Protein AF-A0A972IAM7-F1 (afdb_monomer)

Sequence (155 aa):
MKAILSVIAIASTAIAGCATTQASASRTPTDLATVENACAYVPDELRDGLLFGEHFEIASARVVHQRVGKQNVRRYVGAELFVPSKPGVSASHVAQAAQCQLARYATEGRAEDRDPLAVRGASVSVKERGTGFVVRITSPDRDAAKAIAERSVSL

pLDDT: mean 82.93, std 18.06, range [35.28, 98.25]

Solvent-accessible surface area (backbone atoms only — not comparable to full-atom values): 9116 Å² total; per-residue (Å²): 133,84,89,87,85,81,92,80,88,81,80,89,77,83,79,83,74,80,74,77,73,73,77,73,78,77,75,51,75,69,53,54,54,50,27,54,62,39,35,57,93,48,58,70,73,62,66,55,80,50,55,68,53,71,76,41,55,64,79,44,55,44,72,38,66,43,75,46,75,96,81,60,44,76,40,53,36,6,25,37,35,34,31,66,58,48,94,96,59,48,51,66,57,57,39,40,40,52,45,19,46,40,39,42,31,75,66,66,68,75,43,57,92,62,44,35,62,46,35,76,72,50,45,78,48,54,39,78,50,93,74,21,30,41,38,38,40,31,25,92,49,60,67,43,2,40,50,22,23,60,25,44,66,71,94

Radius of gyration: 25.97 Å; Cα contacts (8 Å, |Δi|>4): 242; chains: 1; bounding box: 30×95×78 Å

Nearest PDB structures (foldseek):
  2v42-assembly1_B  TM=3.759E-01  e=1.215E-01  Escherichia coli BL21(DE3)
  3m4w-assembly2_D  TM=5.302E-01  e=1.175E+00  Escherichia coli K-12
  4wx8-assembly3_C  TM=3.538E-01  e=6.638E+00  Saccharomyces cerevisiae S288C

Structure (mmCIF, N/CA/C/O backbone):
data_AF-A0A972IAM7-F1
#
_entry.id   AF-A0A972IAM7-F1
#
loop_
_atom_site.group_PDB
_atom_site.id
_atom_site.type_symbol
_atom_site.label_atom_id
_atom_site.label_alt_id
_atom_site.label_comp_id
_atom_site.label_asym_id
_atom_site.label_entity_id
_atom_site.label_seq_id
_atom_site.pdbx_PDB_ins_code
_atom_site.Cartn_x
_atom_site.Cartn_y
_atom_site.Cartn_z
_atom_site.occupancy
_atom_site.B_iso_or_equiv
_atom_site.auth_seq_id
_atom_site.auth_comp_id
_atom_site.auth_asym_id
_atom_site.auth_atom_id
_atom_site.pdbx_PDB_model_num
ATOM 1 N N . MET A 1 1 ? -6.957 76.544 -49.677 1.00 37.78 1 MET A N 1
ATOM 2 C CA . MET A 1 1 ? -6.797 75.418 -50.625 1.00 37.78 1 MET A CA 1
ATOM 3 C C . MET A 1 1 ? -5.733 74.463 -50.072 1.00 37.78 1 MET A C 1
ATOM 5 O O . MET A 1 1 ? -4.653 74.952 -49.791 1.00 37.78 1 MET A O 1
ATOM 9 N N . LYS A 1 2 ? -6.086 73.172 -49.878 1.00 35.28 2 LYS A N 1
ATOM 10 C CA . LYS A 1 2 ? -5.260 71.942 -49.662 1.00 35.28 2 LYS A CA 1
ATOM 11 C C . LYS A 1 2 ? -4.064 72.025 -48.670 1.00 35.28 2 LYS A C 1
ATOM 13 O O . LYS A 1 2 ? -3.030 72.569 -49.018 1.00 35.28 2 LYS A O 1
ATOM 18 N N . ALA A 1 3 ? -4.215 71.634 -47.392 1.00 36.78 3 ALA A N 1
ATOM 19 C CA . ALA A 1 3 ? -4.060 70.272 -46.804 1.00 36.78 3 ALA A CA 1
ATOM 20 C C . ALA A 1 3 ? -2.619 69.710 -46.935 1.00 36.78 3 ALA A C 1
ATOM 22 O O . ALA A 1 3 ? -2.280 69.157 -47.974 1.00 36.78 3 ALA A O 1
ATOM 23 N N . ILE A 1 4 ? -1.682 70.116 -46.063 1.00 40.00 4 ILE A N 1
ATOM 24 C CA . ILE A 1 4 ? -1.244 69.524 -44.766 1.00 40.00 4 ILE A CA 1
ATOM 25 C C . ILE A 1 4 ? -0.553 68.155 -44.919 1.00 40.00 4 ILE A C 1
ATOM 27 O O . ILE A 1 4 ? -1.194 67.115 -45.044 1.00 40.00 4 ILE A O 1
ATOM 31 N N . LEU A 1 5 ? 0.782 68.212 -44.873 1.00 35.59 5 LEU A N 1
ATOM 32 C CA . LEU A 1 5 ? 1.731 67.105 -44.761 1.00 35.59 5 LEU A CA 1
ATOM 33 C C . LEU A 1 5 ? 2.072 66.836 -43.279 1.00 35.59 5 LEU A C 1
ATOM 35 O O . LEU A 1 5 ? 2.086 67.764 -42.473 1.00 35.59 5 LEU A O 1
ATOM 39 N N . SER A 1 6 ? 2.481 65.591 -43.013 1.00 37.75 6 SER A N 1
ATOM 40 C CA . SER A 1 6 ? 3.287 65.116 -41.868 1.00 37.75 6 SER A CA 1
ATOM 41 C C . SER A 1 6 ? 2.569 64.647 -40.593 1.00 37.75 6 SER A C 1
ATOM 43 O O . SER A 1 6 ? 2.521 65.321 -39.572 1.00 37.75 6 SER A O 1
ATOM 45 N N . VAL A 1 7 ? 2.062 63.412 -40.684 1.00 46.88 7 VAL A N 1
ATOM 46 C CA . VAL A 1 7 ? 2.436 62.224 -39.879 1.00 46.88 7 VAL A CA 1
ATOM 47 C C . VAL A 1 7 ? 3.120 62.488 -38.528 1.00 46.88 7 VAL A C 1
ATOM 49 O O . VAL A 1 7 ? 4.330 62.683 -38.504 1.00 46.88 7 VAL A O 1
ATOM 52 N N . ILE A 1 8 ? 2.381 62.335 -37.418 1.00 45.84 8 ILE A N 1
ATOM 53 C CA . ILE A 1 8 ? 2.894 61.899 -36.102 1.00 45.84 8 ILE A CA 1
ATOM 54 C C . ILE A 1 8 ? 1.787 61.108 -35.367 1.00 45.84 8 ILE A C 1
ATOM 56 O O . ILE A 1 8 ? 0.621 61.482 -35.451 1.00 45.84 8 ILE A O 1
ATOM 60 N N . ALA A 1 9 ? 2.214 60.096 -34.591 1.00 40.41 9 ALA A N 1
ATOM 61 C CA . ALA A 1 9 ? 1.537 59.418 -33.466 1.00 40.41 9 ALA A CA 1
ATOM 62 C C . ALA A 1 9 ? 0.657 58.190 -33.771 1.00 40.41 9 ALA A C 1
ATOM 64 O O . ALA A 1 9 ? -0.113 58.218 -34.717 1.00 40.41 9 ALA A O 1
ATOM 65 N N . ILE A 1 10 ? 0.570 57.118 -32.971 1.00 50.72 10 ILE A N 1
ATOM 66 C CA . ILE A 1 10 ? 1.331 56.439 -31.894 1.00 50.72 10 ILE A CA 1
ATOM 67 C C . ILE A 1 10 ? 0.466 55.188 -31.558 1.00 50.72 10 ILE A C 1
ATOM 69 O O . ILE A 1 10 ? -0.740 55.198 -31.792 1.00 50.72 10 ILE A O 1
ATOM 73 N N . ALA A 1 11 ? 1.079 54.173 -30.937 1.00 44.91 11 ALA A N 1
ATOM 74 C CA . ALA 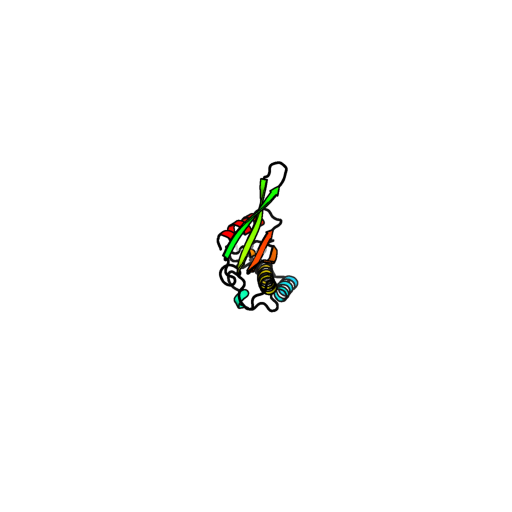A 1 11 ? 0.461 53.107 -30.129 1.00 44.91 11 ALA A CA 1
ATOM 75 C C . ALA A 1 11 ? -0.217 51.938 -30.865 1.00 44.91 11 ALA A C 1
ATOM 77 O O . ALA A 1 11 ? -1.431 51.885 -31.047 1.00 44.91 11 ALA A O 1
ATOM 78 N N . SER A 1 12 ? 0.589 50.912 -31.144 1.00 49.81 12 SER A N 1
ATOM 79 C CA . SER A 1 12 ? 0.117 49.546 -31.367 1.00 49.81 12 SER A CA 1
ATOM 80 C C . SER A 1 12 ? -0.535 49.021 -30.086 1.00 49.81 12 SER A C 1
ATOM 82 O O . SER A 1 12 ? 0.129 48.792 -29.074 1.00 49.81 12 SER A O 1
ATOM 84 N N . THR A 1 13 ? -1.853 48.878 -30.127 1.00 58.78 13 THR A N 1
ATOM 85 C CA . THR A 1 13 ? -2.683 48.307 -29.072 1.00 58.78 13 THR A CA 1
ATOM 86 C C . THR A 1 13 ? -2.383 46.823 -28.880 1.00 58.78 13 THR A C 1
ATOM 88 O O . THR A 1 13 ? -2.270 46.046 -29.826 1.00 58.78 13 THR A O 1
ATOM 91 N N . ALA A 1 14 ? -2.245 46.446 -27.612 1.00 51.44 14 ALA A N 1
ATOM 92 C CA . ALA A 1 14 ? -2.042 45.085 -27.158 1.00 51.44 14 ALA A CA 1
ATOM 93 C C . ALA A 1 14 ? -3.215 44.181 -27.558 1.00 51.44 14 ALA A C 1
ATOM 95 O O . ALA A 1 14 ? -4.360 44.444 -27.193 1.00 51.44 14 ALA A O 1
ATOM 96 N N . ILE A 1 15 ? -2.914 43.061 -28.213 1.00 55.81 15 ILE A N 1
ATOM 97 C CA . ILE A 1 15 ? -3.745 41.865 -28.104 1.00 55.81 15 ILE A CA 1
ATOM 98 C C . ILE A 1 15 ? -3.001 40.954 -27.138 1.00 55.81 15 ILE A C 1
ATOM 100 O O . ILE A 1 15 ? -2.038 40.279 -27.498 1.00 55.81 15 ILE A O 1
ATOM 104 N N . ALA A 1 16 ? -3.420 41.009 -25.877 1.00 52.47 16 ALA A N 1
ATOM 105 C CA . ALA A 1 16 ? -3.044 40.047 -24.859 1.00 52.47 16 ALA A CA 1
ATOM 106 C C . ALA A 1 16 ? -3.638 38.687 -25.251 1.00 52.47 16 ALA A C 1
ATOM 108 O O . ALA A 1 16 ? -4.737 38.321 -24.844 1.00 52.47 16 ALA A O 1
ATOM 109 N N . GLY A 1 17 ? -2.921 37.945 -26.091 1.00 45.75 17 GLY A N 1
ATOM 110 C CA . GLY A 1 17 ? -3.118 36.513 -26.203 1.00 45.75 17 GLY A CA 1
ATOM 111 C C . GLY A 1 17 ? -2.641 35.889 -24.900 1.00 45.75 17 GLY A C 1
ATOM 112 O O . GLY A 1 17 ? -1.447 35.656 -24.731 1.00 45.75 17 GLY A O 1
ATOM 113 N N . CYS A 1 18 ? -3.558 35.636 -23.966 1.00 47.88 18 CYS A N 1
ATOM 114 C CA . CYS A 1 18 ? -3.324 34.688 -22.885 1.00 47.88 18 CYS A CA 1
ATOM 115 C C . CYS A 1 18 ? -3.166 33.301 -23.517 1.00 47.88 18 CYS A C 1
ATOM 117 O O . CYS A 1 18 ? -4.096 32.501 -23.536 1.00 47.88 18 CYS A O 1
ATOM 119 N N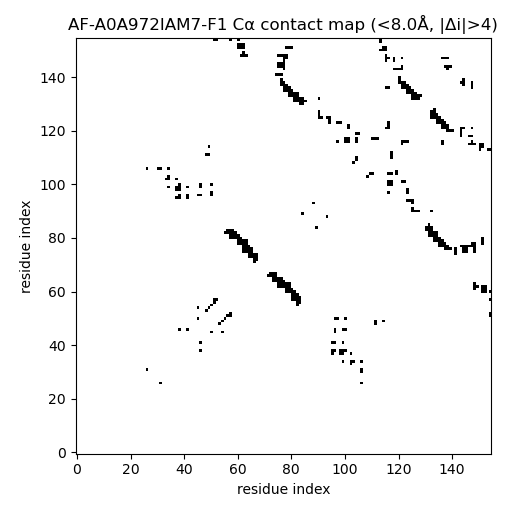 . ALA A 1 19 ? -1.979 33.015 -24.051 1.00 48.44 19 ALA A N 1
ATOM 120 C CA . ALA A 1 19 ? -1.499 31.653 -24.111 1.00 48.44 19 ALA A CA 1
ATOM 121 C C . ALA A 1 19 ? -1.450 31.198 -22.655 1.00 48.44 19 ALA A C 1
ATOM 123 O O . ALA A 1 19 ? -0.591 31.616 -21.880 1.00 48.44 19 ALA A O 1
ATOM 124 N N . THR A 1 20 ? -2.457 30.433 -22.246 1.00 52.22 20 THR A N 1
ATOM 125 C CA . THR A 1 20 ? -2.428 29.695 -20.995 1.00 52.22 20 THR A CA 1
ATOM 126 C C . THR A 1 20 ? -1.289 28.698 -21.144 1.00 52.22 20 THR A C 1
ATOM 128 O O . THR A 1 20 ? -1.478 27.594 -21.647 1.00 52.22 20 THR A O 1
ATOM 131 N N . THR A 1 21 ? -0.073 29.117 -20.797 1.00 49.41 21 THR A N 1
ATOM 132 C C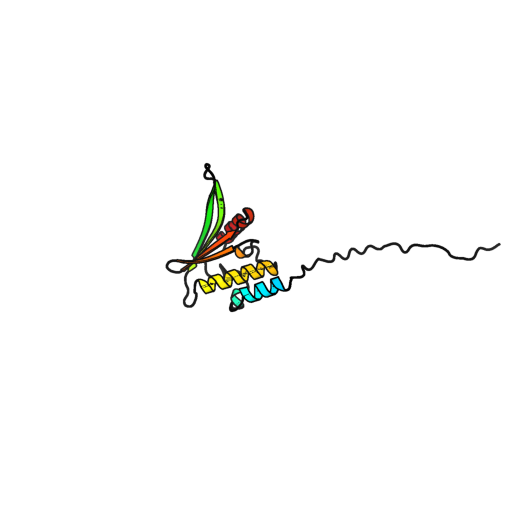A . THR A 1 21 ? 1.065 28.220 -20.660 1.00 49.41 21 THR A CA 1
ATOM 133 C C . THR A 1 21 ? 0.710 27.325 -19.491 1.00 49.41 21 THR A C 1
ATOM 135 O O . THR A 1 21 ? 0.875 27.683 -18.327 1.00 49.41 21 THR A O 1
ATOM 138 N N . GLN A 1 22 ? 0.096 26.192 -19.816 1.00 50.75 22 GLN A N 1
ATOM 139 C CA . GLN A 1 22 ? -0.103 25.094 -18.900 1.00 50.75 22 GLN A CA 1
ATOM 140 C C . GLN A 1 22 ? 1.294 24.792 -18.369 1.00 50.75 22 GLN A C 1
ATOM 142 O O . GLN A 1 22 ? 2.179 24.405 -19.132 1.00 50.75 22 GLN A O 1
ATOM 147 N N . ALA A 1 23 ? 1.535 25.129 -17.104 1.00 45.97 23 ALA A N 1
ATOM 148 C CA . ALA A 1 23 ? 2.801 24.868 -16.456 1.00 45.97 23 ALA A CA 1
ATOM 149 C C . ALA A 1 23 ? 2.973 23.349 -16.435 1.00 45.97 23 ALA A C 1
ATOM 151 O O . ALA A 1 23 ? 2.469 22.667 -15.545 1.00 45.97 23 ALA A O 1
ATOM 152 N N . SER A 1 24 ? 3.641 22.815 -17.456 1.00 50.50 24 SER A N 1
ATOM 153 C CA . SER A 1 24 ? 4.262 21.507 -17.388 1.00 50.50 24 SER A CA 1
ATOM 154 C C . SER A 1 24 ? 5.167 21.575 -16.174 1.00 50.50 24 SER A C 1
ATOM 156 O O . SER A 1 24 ? 6.161 22.298 -16.184 1.00 50.50 24 SER A O 1
ATOM 158 N N . ALA A 1 25 ? 4.763 20.913 -15.092 1.00 55.41 25 ALA A N 1
ATOM 159 C CA . ALA A 1 25 ? 5.604 20.735 -13.929 1.00 55.41 25 ALA A CA 1
ATOM 160 C C . ALA A 1 25 ? 6.894 20.066 -14.419 1.00 55.41 25 ALA A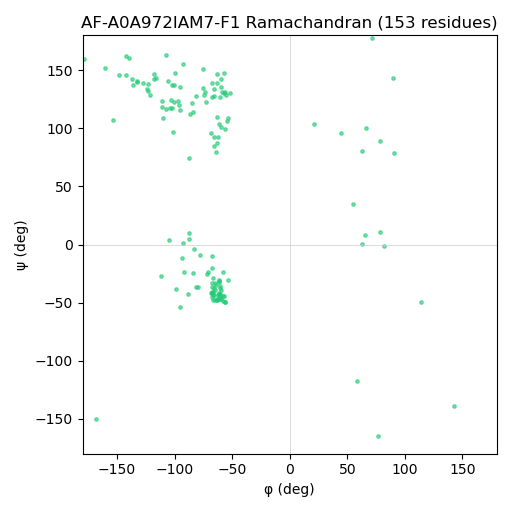 C 1
ATOM 162 O O . ALA A 1 25 ? 6.908 18.871 -14.716 1.00 55.41 25 ALA A O 1
ATOM 163 N N . SER A 1 26 ? 7.948 20.863 -14.611 1.00 54.03 26 SER A N 1
ATOM 164 C CA . SER A 1 26 ? 9.274 20.361 -14.946 1.00 54.03 26 SER A CA 1
ATOM 165 C C . SER A 1 26 ? 9.711 19.476 -13.791 1.00 54.03 26 SER A C 1
ATOM 167 O O . SER A 1 26 ? 10.042 19.975 -12.718 1.00 54.03 26 SER A O 1
ATOM 169 N N . ARG A 1 27 ? 9.654 18.159 -14.000 1.00 61.09 27 ARG A N 1
ATOM 170 C CA . ARG A 1 27 ? 10.189 17.172 -13.060 1.00 61.09 27 ARG A CA 1
ATOM 171 C C . ARG A 1 27 ? 11.661 17.487 -12.847 1.00 61.09 27 ARG A C 1
ATOM 173 O O . ARG A 1 27 ? 12.390 17.688 -13.822 1.00 61.09 27 ARG A O 1
ATOM 180 N N . THR A 1 28 ? 12.097 17.560 -11.596 1.00 66.69 28 THR A N 1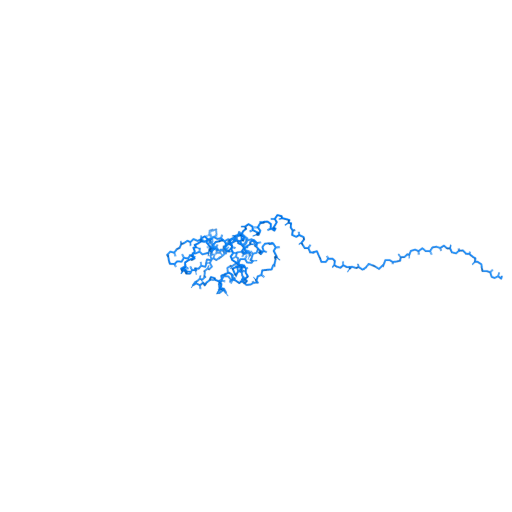
ATOM 181 C CA . THR A 1 28 ? 13.512 17.806 -11.331 1.00 66.69 28 THR A CA 1
ATOM 182 C C . THR A 1 28 ? 14.316 16.526 -11.604 1.00 66.69 28 THR A C 1
ATOM 184 O O . THR A 1 28 ? 13.780 15.425 -11.450 1.00 66.69 28 THR A O 1
ATOM 187 N N . PRO A 1 29 ? 15.600 16.619 -11.999 1.00 67.50 29 PRO A N 1
ATOM 188 C CA . PRO A 1 29 ? 16.458 15.443 -12.190 1.00 67.50 29 PRO A CA 1
ATOM 189 C C . PRO A 1 29 ? 16.510 14.516 -10.962 1.00 67.50 29 PRO A C 1
ATOM 191 O O . PRO A 1 29 ? 16.620 13.301 -11.103 1.00 67.50 29 PRO A O 1
ATOM 194 N N . THR A 1 30 ? 16.371 15.082 -9.761 1.00 71.06 30 THR A N 1
ATOM 195 C CA . THR A 1 30 ? 16.321 14.349 -8.489 1.00 71.06 30 THR A CA 1
ATOM 196 C C . THR A 1 30 ? 15.082 13.459 -8.369 1.00 71.06 30 THR A C 1
ATOM 198 O O . THR A 1 30 ? 15.179 12.341 -7.863 1.00 71.06 30 THR A O 1
ATOM 201 N N . ASP A 1 31 ? 13.927 13.915 -8.861 1.00 77.56 31 ASP A N 1
ATOM 202 C CA . ASP A 1 31 ? 12.683 13.137 -8.809 1.00 77.56 31 ASP A CA 1
ATOM 203 C C . ASP A 1 31 ? 12.774 11.909 -9.720 1.00 77.56 31 ASP A C 1
ATOM 205 O O . ASP A 1 31 ? 12.397 10.808 -9.327 1.00 77.56 31 ASP A O 1
ATOM 209 N N . LEU A 1 32 ? 13.346 12.080 -10.915 1.00 77.50 32 LEU A N 1
ATOM 210 C CA . LEU A 1 32 ? 13.545 10.992 -11.875 1.00 77.50 32 LEU A CA 1
ATOM 211 C C . LEU A 1 32 ? 14.516 9.933 -11.337 1.00 77.50 32 LEU A C 1
ATOM 213 O O . LEU A 1 32 ? 14.177 8.752 -11.325 1.00 77.50 32 LEU A O 1
ATOM 217 N N . ALA A 1 33 ? 15.664 10.351 -10.795 1.00 82.31 33 ALA A N 1
ATOM 218 C CA . ALA A 1 33 ? 16.620 9.431 -10.178 1.00 82.31 33 ALA A CA 1
ATOM 219 C C . ALA A 1 33 ? 16.023 8.685 -8.967 1.00 82.31 33 ALA A C 1
ATOM 221 O O . ALA A 1 33 ? 16.375 7.538 -8.694 1.00 82.31 33 ALA A O 1
ATOM 222 N N . THR A 1 34 ? 15.103 9.311 -8.225 1.00 84.50 34 THR A N 1
ATOM 223 C CA . THR A 1 34 ? 14.411 8.663 -7.098 1.00 84.50 34 THR A CA 1
ATOM 224 C C . THR A 1 34 ? 13.502 7.532 -7.580 1.00 84.50 34 THR A C 1
ATOM 226 O O . THR A 1 34 ? 13.528 6.444 -7.003 1.00 84.50 34 THR A O 1
ATOM 229 N N . VAL A 1 35 ? 12.747 7.756 -8.660 1.00 86.12 35 VAL A N 1
ATOM 230 C CA . VAL A 1 35 ? 11.909 6.719 -9.280 1.00 86.12 35 VAL A CA 1
ATOM 231 C C . VAL A 1 35 ? 12.762 5.579 -9.824 1.00 86.12 35 VAL A C 1
ATOM 233 O O . VAL A 1 35 ? 12.481 4.423 -9.524 1.00 86.12 35 VAL A O 1
ATOM 236 N N . GLU A 1 36 ? 13.827 5.884 -10.567 1.00 88.00 36 GLU A N 1
ATOM 237 C CA . GLU A 1 36 ? 14.725 4.870 -11.135 1.00 88.00 36 GLU A CA 1
ATOM 238 C C . GLU A 1 36 ? 15.315 3.957 -10.055 1.00 88.00 36 GLU A C 1
ATOM 240 O O . GLU A 1 36 ? 15.296 2.735 -10.196 1.00 88.00 36 GLU A O 1
ATOM 245 N N . ASN A 1 37 ? 15.769 4.534 -8.941 1.00 88.88 37 ASN A N 1
ATOM 246 C CA . ASN A 1 37 ? 16.314 3.764 -7.826 1.00 88.88 37 ASN A CA 1
ATOM 247 C C . ASN A 1 37 ? 15.242 2.933 -7.104 1.00 88.88 37 ASN A C 1
ATOM 249 O O . ASN A 1 37 ? 15.493 1.776 -6.768 1.00 88.88 37 ASN A O 1
ATOM 253 N N . ALA A 1 38 ? 14.049 3.490 -6.869 1.00 89.25 38 ALA A N 1
ATOM 254 C CA . ALA A 1 38 ? 12.954 2.775 -6.208 1.00 89.25 38 ALA A CA 1
ATOM 255 C C . ALA A 1 38 ? 12.397 1.626 -7.067 1.00 89.25 38 ALA A C 1
ATOM 257 O O . ALA A 1 38 ? 11.985 0.595 -6.537 1.00 89.25 38 ALA A O 1
ATOM 258 N N . CYS A 1 39 ? 12.411 1.798 -8.388 1.00 91.38 39 CYS A N 1
ATOM 259 C CA . CYS A 1 39 ? 11.947 0.822 -9.368 1.00 91.38 39 CYS A CA 1
ATOM 260 C C . CYS A 1 39 ? 13.053 -0.096 -9.898 1.00 91.38 39 CYS A C 1
ATOM 262 O O . CYS A 1 39 ? 12.775 -0.968 -10.727 1.00 91.38 39 CYS A O 1
ATOM 264 N N . ALA A 1 40 ? 14.290 0.059 -9.419 1.00 88.75 40 ALA A N 1
ATOM 265 C CA . ALA A 1 40 ? 15.389 -0.818 -9.785 1.00 88.75 40 ALA A CA 1
ATOM 266 C C . ALA A 1 40 ? 14.998 -2.270 -9.483 1.00 88.75 40 ALA A C 1
ATOM 268 O O . ALA A 1 40 ? 14.552 -2.577 -8.379 1.00 88.75 40 ALA A O 1
ATOM 269 N N . TYR A 1 41 ? 15.159 -3.157 -10.466 1.00 86.25 41 TYR A N 1
ATOM 270 C CA . TYR A 1 41 ? 14.827 -4.587 -10.372 1.00 86.25 41 TYR A CA 1
ATOM 271 C C . TYR A 1 41 ? 13.336 -4.928 -10.184 1.00 86.25 41 TYR A C 1
ATOM 273 O O . TYR A 1 41 ? 13.009 -6.097 -9.989 1.00 86.25 41 TYR A O 1
ATOM 281 N N . VAL A 1 42 ? 12.427 -3.950 -10.282 1.00 90.31 42 VAL A N 1
ATOM 282 C CA . VAL A 1 42 ? 10.980 -4.206 -10.359 1.00 90.31 42 VAL A CA 1
ATOM 283 C C . VAL A 1 42 ? 10.615 -4.470 -11.824 1.00 90.31 42 VAL A C 1
ATOM 285 O O . VAL A 1 42 ? 10.887 -3.590 -12.647 1.00 90.31 42 VAL A O 1
ATOM 288 N N . PRO A 1 43 ? 10.029 -5.633 -12.168 1.00 88.31 43 PRO A N 1
ATOM 289 C CA . PRO A 1 43 ? 9.551 -5.929 -13.520 1.00 88.31 43 PRO A CA 1
ATOM 290 C C . PRO A 1 43 ? 8.540 -4.890 -14.009 1.00 88.31 43 PRO A C 1
ATOM 292 O O . PRO A 1 43 ? 7.787 -4.347 -13.198 1.00 88.31 43 PRO A O 1
ATOM 295 N N . ASP A 1 44 ? 8.516 -4.617 -15.313 1.00 85.69 44 ASP A N 1
ATOM 296 C CA . ASP A 1 44 ? 7.637 -3.594 -15.895 1.00 85.69 44 ASP A CA 1
ATOM 297 C C . ASP A 1 44 ? 6.155 -3.916 -15.667 1.00 85.69 44 ASP A C 1
ATOM 299 O O . ASP A 1 44 ? 5.357 -3.008 -15.447 1.00 85.69 44 ASP A O 1
ATOM 303 N N . GLU A 1 45 ? 5.796 -5.200 -15.595 1.00 86.06 45 GLU A N 1
ATOM 304 C CA . GLU A 1 45 ? 4.427 -5.643 -15.336 1.00 86.06 45 GLU A CA 1
ATOM 305 C C . GLU A 1 45 ? 3.915 -5.130 -13.989 1.00 86.06 45 GLU A C 1
ATOM 307 O O . GLU A 1 45 ? 2.778 -4.691 -13.904 1.00 86.06 45 GLU A O 1
ATOM 312 N N . LEU A 1 46 ? 4.763 -5.105 -12.954 1.00 86.50 46 LEU A N 1
ATOM 313 C CA . LEU A 1 46 ? 4.395 -4.602 -11.624 1.00 86.50 46 LEU A CA 1
ATOM 314 C C . LEU A 1 46 ? 4.384 -3.073 -11.536 1.00 86.50 46 LEU A C 1
ATOM 316 O O . LEU A 1 46 ? 3.999 -2.516 -10.505 1.00 86.50 46 LEU A O 1
ATOM 320 N N . ARG A 1 47 ? 4.864 -2.380 -12.573 1.00 82.75 47 ARG A N 1
ATOM 321 C CA . ARG A 1 47 ? 4.874 -0.917 -12.593 1.00 82.75 47 ARG A CA 1
ATOM 322 C C . ARG A 1 47 ? 3.511 -0.383 -12.997 1.00 82.75 47 ARG A C 1
ATOM 324 O O . ARG A 1 47 ? 3.112 0.640 -12.441 1.00 82.75 47 ARG A O 1
ATOM 331 N N . ASP A 1 48 ? 2.821 -1.056 -13.910 1.00 78.44 48 ASP A N 1
ATOM 332 C CA . ASP A 1 48 ? 1.569 -0.592 -14.506 1.00 78.44 48 ASP A CA 1
ATOM 333 C C . ASP A 1 48 ? 0.335 -1.248 -13.868 1.00 78.44 48 ASP A C 1
ATOM 335 O O . ASP A 1 48 ? 0.378 -2.398 -13.441 1.00 78.44 48 ASP A O 1
ATOM 339 N N . GLY A 1 49 ? -0.778 -0.512 -13.809 1.00 80.88 49 GLY A N 1
ATOM 340 C CA . GLY A 1 49 ? -2.027 -0.973 -13.185 1.00 80.88 49 GLY A CA 1
ATOM 341 C C . GLY A 1 49 ? -2.021 -0.928 -11.653 1.00 80.88 49 GLY A C 1
ATOM 342 O O . GLY A 1 49 ? -1.177 -0.271 -11.030 1.00 80.88 49 GLY A O 1
ATOM 343 N N . LEU A 1 50 ? -2.990 -1.616 -11.043 1.00 87.44 50 LEU A N 1
ATOM 344 C CA . LEU A 1 50 ? -3.156 -1.675 -9.589 1.00 87.44 50 LEU A CA 1
ATOM 345 C C . LEU A 1 50 ? -2.254 -2.751 -8.990 1.00 87.44 50 LEU A C 1
ATOM 347 O O . LEU A 1 50 ? -2.468 -3.952 -9.168 1.00 87.44 50 LEU A O 1
ATOM 351 N N . LEU A 1 51 ? -1.268 -2.337 -8.193 1.00 92.88 51 LEU A N 1
ATOM 352 C CA . LEU A 1 51 ? -0.337 -3.291 -7.594 1.00 92.88 51 LEU A CA 1
ATOM 353 C C . LEU A 1 51 ? -1.050 -4.303 -6.683 1.00 92.88 51 LEU A C 1
ATOM 355 O O . LEU A 1 51 ? -0.794 -5.505 -6.747 1.00 92.88 51 LEU A O 1
ATOM 359 N N . PHE A 1 52 ? -1.952 -3.815 -5.834 1.00 94.06 52 PHE A N 1
ATOM 360 C CA . PHE A 1 52 ? -2.782 -4.649 -4.970 1.00 94.06 52 PHE A CA 1
ATOM 361 C C . PHE A 1 52 ? -4.172 -4.789 -5.590 1.00 94.06 52 PHE A C 1
ATOM 363 O O . PHE A 1 52 ? -4.845 -3.788 -5.815 1.00 94.06 52 PHE A O 1
ATOM 370 N N . GLY A 1 53 ? -4.599 -6.026 -5.837 1.00 89.38 53 GLY A N 1
ATOM 371 C CA . GLY A 1 53 ? -5.845 -6.357 -6.533 1.00 89.38 53 GLY A CA 1
ATOM 372 C C . GLY A 1 53 ? -5.587 -7.045 -7.874 1.00 89.38 53 GLY A C 1
ATOM 373 O O . GLY A 1 53 ? -6.124 -8.127 -8.100 1.00 89.38 53 GLY A O 1
ATOM 374 N N . GLU A 1 54 ? -4.712 -6.485 -8.719 1.00 90.44 54 GLU A N 1
ATOM 375 C CA . GLU A 1 54 ? -4.387 -7.078 -10.029 1.00 90.44 54 GLU A CA 1
ATOM 376 C C . GLU A 1 54 ? -3.130 -7.953 -9.971 1.00 90.44 54 GLU A C 1
ATOM 378 O O . GLU A 1 54 ? -3.183 -9.133 -10.319 1.00 90.44 54 GLU A O 1
ATOM 383 N N . HIS A 1 55 ? -2.010 -7.413 -9.479 1.00 91.44 55 HIS A N 1
ATOM 384 C CA . HIS A 1 55 ? -0.737 -8.152 -9.438 1.00 91.44 55 HIS A CA 1
ATOM 385 C C . HIS A 1 55 ? -0.563 -8.974 -8.164 1.00 91.44 55 HIS A C 1
ATOM 387 O O . HIS A 1 55 ? -0.148 -10.137 -8.194 1.00 91.44 55 HIS A O 1
ATOM 393 N N . PHE A 1 56 ? -0.918 -8.384 -7.025 1.00 93.75 56 PHE A N 1
ATOM 394 C CA . PHE A 1 56 ? -0.973 -9.067 -5.742 1.00 93.75 56 PHE A CA 1
ATOM 395 C C . PHE A 1 56 ? -2.417 -9.224 -5.294 1.00 93.75 56 PHE A C 1
ATOM 397 O O . PHE A 1 56 ? -3.074 -8.269 -4.883 1.00 93.75 56 PHE A O 1
ATOM 404 N N . GLU A 1 57 ? -2.882 -10.466 -5.338 1.00 94.75 57 GLU A N 1
ATOM 405 C CA . GLU A 1 57 ? -4.193 -10.860 -4.842 1.00 94.75 57 GLU A CA 1
ATOM 406 C C . GLU A 1 57 ? -4.338 -10.519 -3.354 1.00 94.75 57 GLU A C 1
ATOM 408 O O . GLU A 1 57 ? -3.473 -10.837 -2.531 1.00 94.75 57 GLU A O 1
ATOM 413 N N . ILE A 1 58 ? -5.450 -9.876 -3.008 1.00 95.81 58 ILE A N 1
ATOM 414 C CA . ILE A 1 58 ? -5.757 -9.470 -1.640 1.00 95.81 58 ILE A CA 1
ATOM 415 C C . ILE A 1 58 ? -6.769 -10.456 -1.073 1.00 95.81 58 ILE A C 1
ATOM 417 O O . ILE A 1 58 ? -7.900 -10.543 -1.537 1.00 95.81 58 ILE A O 1
ATOM 421 N N . ALA A 1 59 ? -6.389 -11.168 -0.018 1.00 96.19 59 ALA A N 1
ATOM 422 C CA . ALA A 1 59 ? -7.314 -12.055 0.683 1.00 96.19 59 ALA A CA 1
ATOM 423 C C . ALA A 1 59 ? -8.159 -11.311 1.729 1.00 96.19 59 ALA A C 1
ATOM 425 O O . ALA A 1 59 ? -9.238 -11.769 2.096 1.00 96.19 59 ALA A O 1
ATOM 426 N N . SER A 1 60 ? -7.678 -10.177 2.249 1.00 95.94 60 SER A N 1
ATOM 427 C CA . SER A 1 60 ? -8.503 -9.284 3.070 1.00 95.94 60 SER A CA 1
ATOM 428 C C . SER A 1 60 ? -7.924 -7.876 3.152 1.00 95.94 60 SER A C 1
ATOM 430 O O . SER A 1 60 ? -6.707 -7.699 3.130 1.00 95.94 60 SER A O 1
ATOM 432 N N . ALA A 1 61 ? -8.800 -6.890 3.333 1.00 96.94 61 ALA A N 1
ATOM 433 C CA . ALA A 1 61 ? -8.446 -5.511 3.638 1.00 96.94 61 ALA A CA 1
ATOM 434 C C . ALA A 1 61 ? -9.127 -5.075 4.941 1.00 96.94 61 ALA A C 1
ATOM 436 O O . ALA A 1 61 ? -10.294 -5.384 5.187 1.00 96.94 61 ALA A O 1
ATOM 437 N N . ARG A 1 62 ? -8.405 -4.349 5.800 1.00 96.38 62 ARG A N 1
ATOM 438 C CA . ARG A 1 62 ? -8.953 -3.802 7.047 1.00 96.38 62 ARG A CA 1
ATOM 439 C C . ARG A 1 62 ? -8.530 -2.362 7.273 1.00 96.38 62 ARG A C 1
ATOM 441 O O . ARG A 1 62 ? -7.358 -2.017 7.151 1.00 96.38 62 ARG A O 1
ATOM 448 N N . VAL A 1 63 ? -9.478 -1.537 7.707 1.00 97.12 63 VAL A N 1
ATOM 449 C CA . VAL A 1 63 ? -9.188 -0.160 8.116 1.00 97.12 63 VAL A CA 1
ATOM 450 C C . VAL A 1 63 ? -8.471 -0.141 9.462 1.00 97.12 63 VAL A C 1
ATOM 452 O O . VAL A 1 63 ? -8.937 -0.722 10.449 1.00 97.12 63 VAL A O 1
ATOM 455 N N . VAL A 1 64 ? -7.372 0.606 9.532 1.00 95.69 64 VAL A N 1
ATOM 456 C CA . VAL A 1 64 ? -6.620 0.821 10.766 1.00 95.69 64 VAL A CA 1
ATOM 457 C C . VAL A 1 64 ? -7.037 2.140 11.400 1.00 95.69 64 VAL A C 1
ATOM 459 O O . VAL A 1 64 ? -6.926 3.212 10.803 1.00 95.69 64 VAL A O 1
ATOM 462 N N . HIS A 1 65 ? -7.472 2.054 12.655 1.00 93.44 65 HIS A N 1
ATOM 463 C CA . HIS A 1 65 ? -7.813 3.209 13.475 1.00 93.44 65 HIS A CA 1
ATOM 464 C C . HIS A 1 65 ? -6.879 3.323 14.678 1.00 93.44 65 HIS A C 1
ATOM 466 O O . HIS A 1 65 ? -6.551 2.321 15.314 1.00 93.44 65 HIS A O 1
ATOM 472 N N . GLN A 1 66 ? -6.541 4.551 15.053 1.00 90.62 66 GLN A N 1
ATOM 473 C CA . GLN A 1 66 ? -5.912 4.879 16.326 1.00 90.62 66 GLN A CA 1
ATOM 474 C C . GLN A 1 66 ? -6.964 5.460 17.269 1.00 90.62 66 GLN A C 1
ATOM 476 O O . GLN A 1 66 ? -7.791 6.278 16.862 1.00 90.62 66 GLN A O 1
ATOM 481 N N . ARG A 1 67 ? -6.938 5.042 18.537 1.00 88.56 67 ARG A N 1
ATOM 482 C CA . ARG A 1 67 ? -7.705 5.710 19.594 1.00 88.56 67 ARG A CA 1
ATOM 483 C C . ARG A 1 67 ? -6.935 6.938 20.058 1.00 88.56 67 ARG A C 1
ATOM 485 O O . ARG A 1 67 ? -5.761 6.820 20.400 1.00 88.56 67 ARG A O 1
ATOM 492 N N . VAL A 1 68 ? -7.593 8.092 20.069 1.00 84.00 68 VAL A N 1
ATOM 493 C CA . VAL A 1 68 ? -6.982 9.365 20.463 1.00 84.00 68 VAL A CA 1
ATOM 494 C C . VAL A 1 68 ? -7.782 10.006 21.594 1.00 84.00 68 VAL A C 1
ATOM 496 O O . VAL A 1 68 ? -9.009 10.105 21.535 1.00 84.00 68 VAL A O 1
ATOM 499 N N . GLY A 1 69 ? -7.057 10.468 22.615 1.00 84.00 69 GLY A N 1
ATOM 500 C CA . GLY A 1 69 ? -7.604 11.211 23.746 1.00 84.00 69 GLY A CA 1
ATOM 501 C C . GLY A 1 69 ? -8.442 10.373 24.718 1.00 84.00 69 GLY A C 1
ATOM 502 O O . GLY A 1 69 ? -8.690 9.185 24.523 1.00 84.00 69 GLY A O 1
ATOM 503 N N . LYS A 1 70 ? -8.908 11.030 25.786 1.00 78.75 70 LYS A N 1
ATOM 504 C CA . LYS A 1 70 ? -9.722 10.400 26.843 1.00 78.75 70 LYS A CA 1
ATOM 505 C C . LYS A 1 70 ? -11.117 9.977 26.363 1.00 78.75 70 LYS A C 1
ATOM 507 O O . LYS A 1 70 ? -11.737 9.120 26.976 1.00 78.75 70 LYS A O 1
ATOM 512 N N . GLN A 1 71 ? -11.595 10.557 25.261 1.00 76.50 71 GLN A N 1
ATOM 513 C CA . GLN A 1 71 ? -12.919 10.292 24.689 1.00 76.50 71 GLN A CA 1
ATOM 514 C C . GLN A 1 71 ? -12.949 9.104 23.708 1.00 76.50 71 GLN A C 1
ATOM 516 O O . GLN A 1 71 ? -13.987 8.842 23.112 1.00 76.50 71 GLN A O 1
ATOM 521 N N . ASN A 1 72 ? -11.842 8.366 23.534 1.00 78.31 72 ASN A N 1
ATOM 522 C CA . ASN A 1 72 ? -11.765 7.197 22.642 1.00 78.31 72 ASN A CA 1
ATOM 523 C C . ASN A 1 72 ? -12.192 7.477 21.187 1.00 78.31 72 ASN A C 1
ATOM 525 O O . ASN A 1 72 ? -12.744 6.603 20.512 1.00 78.31 72 ASN A O 1
ATOM 529 N N . VAL A 1 73 ? -11.898 8.674 20.673 1.00 83.44 73 VAL A N 1
ATOM 530 C CA . VAL A 1 73 ? -12.189 9.012 19.275 1.00 83.44 73 VAL A CA 1
ATOM 531 C C . VAL A 1 73 ? -11.330 8.131 18.367 1.00 83.44 73 VAL A C 1
ATOM 533 O O . VAL A 1 73 ? -10.111 8.042 18.544 1.00 83.44 73 VAL A O 1
ATOM 536 N N . ARG A 1 74 ? -11.961 7.453 17.400 1.00 87.44 74 ARG A N 1
ATOM 537 C CA . ARG A 1 74 ? -11.270 6.616 16.411 1.00 87.44 74 ARG A CA 1
ATOM 538 C C . ARG A 1 74 ? -10.847 7.489 15.233 1.00 87.44 74 ARG A C 1
ATOM 540 O O . ARG A 1 74 ? -11.692 7.974 14.488 1.00 87.44 74 ARG A O 1
ATOM 547 N N . ARG A 1 75 ? -9.541 7.684 15.066 1.00 90.19 75 ARG A N 1
ATOM 548 C CA . ARG A 1 75 ? -8.951 8.401 13.928 1.00 90.19 75 ARG A CA 1
ATOM 549 C C . ARG A 1 75 ? -8.416 7.400 12.907 1.00 90.19 75 ARG A C 1
ATOM 551 O O . ARG A 1 75 ? -7.776 6.428 13.303 1.00 90.19 75 ARG A O 1
ATOM 558 N N . TYR A 1 76 ? -8.652 7.649 11.620 1.00 93.81 76 TYR A N 1
ATOM 559 C CA . TYR A 1 76 ? -8.031 6.888 10.534 1.00 93.81 76 TYR A CA 1
ATOM 560 C C . TYR A 1 76 ? -6.505 6.999 10.591 1.00 93.81 76 TYR A C 1
ATOM 562 O O . TYR A 1 76 ? -5.963 8.086 10.784 1.00 93.81 76 TYR A O 1
ATOM 570 N N . VAL A 1 77 ? -5.833 5.864 10.416 1.00 95.38 77 VAL A N 1
ATOM 571 C CA . VAL A 1 77 ? -4.373 5.766 10.235 1.00 95.38 77 VAL A CA 1
ATOM 572 C C . VAL A 1 77 ? -4.038 5.306 8.814 1.00 95.38 77 VAL A C 1
ATOM 574 O O . VAL A 1 77 ? -2.974 5.629 8.294 1.00 95.38 77 VAL A O 1
ATOM 577 N N . GLY A 1 78 ? -4.952 4.560 8.189 1.00 96.81 78 GLY A N 1
ATOM 578 C CA . GLY A 1 78 ? -4.808 3.973 6.863 1.00 96.81 78 GLY A CA 1
ATOM 579 C C . GLY A 1 78 ? -5.452 2.591 6.825 1.00 96.81 78 GLY A C 1
ATOM 580 O O . GLY A 1 78 ? -6.499 2.376 7.445 1.00 96.81 78 GLY A O 1
ATOM 581 N N . ALA A 1 79 ? -4.802 1.642 6.160 1.00 98.12 79 ALA A N 1
ATOM 582 C CA . ALA A 1 79 ? -5.292 0.280 6.000 1.00 98.12 79 ALA A CA 1
ATOM 583 C C . ALA A 1 79 ? -4.186 -0.771 6.135 1.00 98.12 79 ALA A C 1
ATOM 585 O O . ALA A 1 79 ? -2.993 -0.494 6.003 1.00 98.12 79 ALA A O 1
ATOM 586 N N . GLU A 1 80 ? -4.615 -2.000 6.396 1.00 98.12 80 GLU A N 1
ATOM 587 C CA . GLU A 1 80 ? -3.794 -3.194 6.284 1.00 98.12 80 GLU A CA 1
ATOM 588 C C . GLU A 1 80 ? -4.438 -4.164 5.298 1.00 98.12 80 GLU A C 1
ATOM 590 O O . GLU A 1 80 ? -5.616 -4.494 5.426 1.00 98.12 80 GLU A O 1
ATOM 595 N N . LEU A 1 81 ? -3.648 -4.623 4.336 1.00 98.06 81 LEU A N 1
ATOM 596 C CA . LEU A 1 81 ? -4.004 -5.641 3.362 1.00 98.06 81 LEU A CA 1
ATOM 597 C C . LEU A 1 81 ? -3.284 -6.936 3.733 1.00 98.06 81 LEU A C 1
ATOM 599 O O . LEU A 1 81 ? -2.121 -6.912 4.147 1.00 98.06 81 LEU A O 1
ATOM 603 N N . PHE A 1 82 ? -3.964 -8.066 3.588 1.00 97.81 82 PHE A N 1
ATOM 604 C CA . PHE A 1 82 ? -3.342 -9.379 3.664 1.00 97.81 82 PHE A CA 1
ATOM 605 C C . PHE A 1 82 ? -3.192 -9.952 2.259 1.00 97.81 82 PHE A C 1
ATOM 607 O O . PHE A 1 82 ? -4.188 -10.193 1.577 1.00 97.81 82 PHE A O 1
ATOM 614 N N . VAL A 1 83 ? -1.944 -10.181 1.865 1.00 97.50 83 VAL A N 1
ATOM 615 C CA . VAL A 1 83 ? -1.566 -10.760 0.576 1.00 97.50 83 VAL A CA 1
ATOM 616 C C . VAL A 1 83 ? -1.085 -12.189 0.835 1.00 97.50 83 VAL A C 1
ATOM 618 O O . VAL A 1 83 ? -0.095 -12.358 1.554 1.00 97.50 83 VAL A O 1
ATOM 621 N N . PRO A 1 84 ? -1.757 -13.230 0.311 1.00 97.12 84 PRO A N 1
ATOM 622 C CA . PRO A 1 84 ? -1.279 -14.603 0.421 1.00 97.12 84 PRO A CA 1
ATOM 623 C C . PRO A 1 84 ? 0.100 -14.764 -0.222 1.00 97.12 84 PRO A C 1
ATOM 625 O O . PRO A 1 84 ? 0.384 -14.172 -1.264 1.00 97.12 84 PRO A O 1
ATOM 628 N N . SER A 1 85 ? 0.959 -15.583 0.381 1.00 95.31 85 SER A N 1
ATOM 629 C CA . SER A 1 85 ? 2.246 -15.910 -0.229 1.00 95.31 85 SER A CA 1
ATOM 630 C C . SER A 1 85 ? 2.032 -16.740 -1.493 1.00 95.31 85 SER A C 1
ATOM 632 O O . SER A 1 85 ? 1.205 -17.656 -1.516 1.00 95.31 85 SER A O 1
ATOM 634 N N . LYS A 1 86 ? 2.802 -16.434 -2.538 1.00 94.00 86 LYS A N 1
ATOM 635 C CA . LYS A 1 86 ? 2.899 -17.232 -3.763 1.00 94.00 86 LYS A CA 1
ATOM 636 C C . LYS A 1 86 ? 4.343 -17.723 -3.911 1.00 94.00 86 LYS A C 1
ATOM 638 O O . LYS A 1 86 ? 5.264 -17.011 -3.500 1.00 94.00 86 LYS A O 1
ATOM 643 N N . PRO A 1 87 ? 4.575 -18.922 -4.475 1.00 91.06 87 PRO A N 1
ATOM 644 C CA . PRO A 1 87 ? 5.928 -19.415 -4.710 1.00 91.06 87 PRO A CA 1
ATOM 645 C C . PRO A 1 87 ? 6.780 -18.385 -5.463 1.00 91.06 87 PRO A C 1
ATOM 647 O O . PRO A 1 87 ? 6.344 -17.840 -6.472 1.00 91.06 87 PRO A O 1
ATOM 650 N N . GLY A 1 88 ? 7.982 -18.109 -4.955 1.00 88.31 88 GLY A N 1
ATOM 651 C CA . GLY A 1 88 ? 8.899 -17.130 -5.550 1.00 88.31 88 GLY A CA 1
ATOM 652 C C . GLY A 1 88 ? 8.628 -15.663 -5.191 1.00 88.31 88 GLY A C 1
ATOM 653 O O . GLY A 1 88 ? 9.411 -14.807 -5.591 1.00 88.31 88 GLY A O 1
ATOM 654 N N . VAL A 1 89 ? 7.586 -15.356 -4.409 1.00 92.25 89 VAL A N 1
ATOM 655 C CA . VAL A 1 89 ? 7.294 -13.992 -3.938 1.00 92.25 89 VAL A CA 1
ATOM 656 C C . VAL A 1 89 ? 7.716 -13.845 -2.478 1.00 92.25 89 VAL A C 1
ATOM 658 O O . VAL A 1 89 ? 7.271 -14.602 -1.618 1.00 92.25 89 VAL A O 1
ATOM 661 N N . SER A 1 90 ? 8.565 -12.859 -2.183 1.00 93.94 90 SER A N 1
ATOM 662 C CA . SER A 1 90 ? 9.002 -12.518 -0.823 1.00 93.94 90 SER A CA 1
ATOM 663 C C . SER A 1 90 ? 8.378 -11.208 -0.334 1.00 93.94 90 SER A C 1
ATOM 665 O O . SER A 1 90 ? 7.943 -10.370 -1.127 1.00 93.94 90 SER A O 1
ATOM 667 N N . ALA A 1 91 ? 8.412 -10.962 0.980 1.00 94.69 91 ALA A N 1
ATOM 668 C CA . ALA A 1 91 ? 7.990 -9.673 1.533 1.00 94.69 91 ALA A CA 1
ATOM 669 C C . ALA A 1 91 ? 8.831 -8.501 1.000 1.00 94.69 91 ALA A C 1
ATOM 671 O O . ALA A 1 91 ? 8.296 -7.416 0.778 1.00 94.69 91 ALA A O 1
ATOM 672 N N . SER A 1 92 ? 10.134 -8.718 0.772 1.00 94.00 92 SER A N 1
ATOM 673 C CA . SER A 1 92 ? 11.019 -7.707 0.184 1.00 94.00 92 SER A CA 1
ATOM 674 C C . SER A 1 92 ? 10.628 -7.374 -1.253 1.00 94.00 92 SER A C 1
ATOM 676 O O . SER A 1 92 ? 10.621 -6.201 -1.612 1.00 94.00 92 SER A O 1
ATOM 678 N N . HIS A 1 93 ? 10.228 -8.374 -2.039 1.00 93.50 93 HIS A N 1
ATOM 679 C CA . HIS A 1 93 ? 9.753 -8.181 -3.404 1.00 93.50 93 HIS A CA 1
ATOM 680 C C . HIS A 1 93 ? 8.468 -7.337 -3.436 1.00 93.50 93 HIS A C 1
ATOM 682 O O . HIS A 1 93 ? 8.403 -6.336 -4.147 1.00 93.50 93 HIS A O 1
ATOM 688 N N . VAL A 1 94 ? 7.477 -7.669 -2.596 1.00 95.69 94 VAL A N 1
ATOM 689 C CA . VAL A 1 94 ? 6.232 -6.884 -2.476 1.00 95.69 94 VAL A CA 1
ATOM 690 C C . VAL A 1 94 ? 6.523 -5.457 -1.997 1.00 95.69 94 VAL A C 1
ATOM 692 O O . VAL A 1 94 ? 5.955 -4.496 -2.515 1.00 95.69 94 VAL A O 1
ATOM 695 N N . ALA A 1 95 ? 7.429 -5.296 -1.026 1.00 95.88 95 ALA A N 1
ATOM 696 C CA . ALA A 1 95 ? 7.825 -3.981 -0.530 1.00 95.88 95 ALA A CA 1
ATOM 697 C C . ALA A 1 95 ? 8.481 -3.131 -1.624 1.00 95.88 95 ALA A C 1
ATOM 699 O O . ALA A 1 95 ? 8.158 -1.954 -1.747 1.00 95.88 95 ALA A O 1
ATOM 700 N N . GLN A 1 96 ? 9.372 -3.718 -2.422 1.00 95.06 96 GLN A N 1
ATOM 701 C CA . GLN A 1 96 ? 10.078 -3.018 -3.490 1.00 95.06 96 GLN A CA 1
ATOM 702 C C . GLN A 1 96 ? 9.121 -2.563 -4.596 1.00 95.06 96 GLN A C 1
ATOM 704 O O . GLN A 1 96 ? 9.167 -1.402 -4.998 1.00 95.06 96 GLN A O 1
ATOM 709 N N . ALA A 1 97 ? 8.187 -3.423 -5.011 1.00 95.44 97 ALA A N 1
ATOM 710 C CA . ALA A 1 97 ? 7.155 -3.048 -5.975 1.00 95.44 97 ALA A CA 1
ATOM 711 C C . ALA A 1 97 ? 6.262 -1.904 -5.452 1.00 95.44 97 ALA A C 1
ATOM 713 O O . ALA A 1 97 ? 6.009 -0.932 -6.164 1.00 95.44 97 ALA A O 1
ATOM 714 N N . ALA A 1 98 ? 5.860 -1.952 -4.176 1.00 95.75 98 ALA A N 1
ATOM 715 C CA . ALA A 1 98 ? 5.046 -0.896 -3.571 1.00 95.75 98 ALA A CA 1
ATOM 716 C C . ALA A 1 98 ? 5.80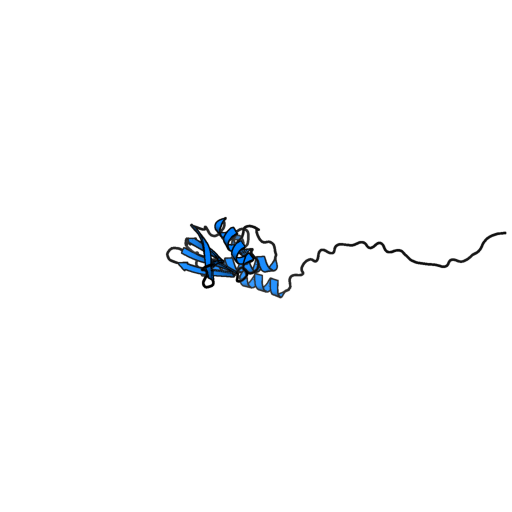4 0.436 -3.427 1.00 95.75 98 ALA A C 1
ATOM 718 O O . ALA A 1 98 ? 5.223 1.502 -3.625 1.00 95.75 98 ALA A O 1
ATOM 719 N N . GLN A 1 99 ? 7.102 0.393 -3.111 1.00 94.88 99 GLN A N 1
ATOM 720 C CA . GLN A 1 99 ? 7.952 1.588 -3.056 1.00 94.88 99 GLN A CA 1
ATOM 721 C C . GLN A 1 99 ? 8.161 2.205 -4.442 1.00 94.88 99 GLN A C 1
ATOM 723 O O . GLN A 1 99 ? 8.082 3.424 -4.581 1.00 94.88 99 GLN A O 1
ATOM 728 N N . CYS A 1 100 ? 8.361 1.375 -5.468 1.00 93.81 100 CYS A N 1
ATOM 729 C CA . CYS A 1 100 ? 8.406 1.830 -6.853 1.00 93.81 100 CYS A CA 1
ATOM 730 C C . CYS A 1 100 ? 7.123 2.580 -7.234 1.00 93.81 100 CYS A C 1
ATOM 732 O O . CYS A 1 100 ? 7.200 3.710 -7.715 1.00 93.81 100 CYS A O 1
ATOM 734 N N . GLN A 1 101 ? 5.944 2.016 -6.950 1.00 92.44 101 GLN A N 1
ATOM 735 C CA . GLN A 1 101 ? 4.680 2.699 -7.238 1.00 92.44 101 GLN A CA 1
ATOM 736 C C . GLN A 1 101 ? 4.514 4.018 -6.475 1.00 92.44 101 GLN A C 1
ATOM 738 O O . GLN A 1 101 ? 4.138 5.020 -7.081 1.00 92.44 101 GLN A O 1
ATOM 743 N N . LEU A 1 102 ? 4.853 4.066 -5.181 1.00 92.69 102 LEU A N 1
ATOM 744 C CA . LEU A 1 102 ? 4.826 5.322 -4.419 1.00 92.69 102 LEU A CA 1
ATOM 745 C C . LEU A 1 102 ? 5.722 6.396 -5.052 1.00 92.69 102 LEU A C 1
ATOM 747 O O . LEU A 1 102 ? 5.296 7.545 -5.189 1.00 92.69 102 LEU A O 1
ATOM 751 N N . ALA A 1 103 ? 6.938 6.028 -5.465 1.00 91.31 103 ALA A N 1
ATOM 752 C CA . ALA A 1 103 ? 7.856 6.946 -6.132 1.00 91.31 103 ALA A CA 1
ATOM 753 C C . ALA A 1 103 ? 7.283 7.431 -7.473 1.00 91.31 103 ALA A C 1
ATOM 755 O O . ALA A 1 103 ? 7.251 8.634 -7.734 1.00 91.31 103 ALA A O 1
ATOM 756 N N . ARG A 1 104 ? 6.753 6.516 -8.295 1.00 89.31 104 ARG A N 1
ATOM 757 C CA . ARG A 1 104 ? 6.108 6.862 -9.570 1.00 89.31 104 ARG A CA 1
ATOM 758 C C . ARG A 1 104 ? 4.948 7.831 -9.380 1.00 89.31 104 ARG A C 1
ATOM 760 O O . ARG A 1 104 ? 4.891 8.848 -10.067 1.00 89.31 104 ARG A O 1
ATOM 767 N N . TYR A 1 105 ? 4.045 7.568 -8.438 1.00 89.00 105 TYR A N 1
ATOM 768 C CA . TYR A 1 105 ? 2.900 8.444 -8.185 1.00 89.00 105 TYR A CA 1
ATOM 769 C C . TYR A 1 105 ? 3.310 9.821 -7.664 1.00 89.00 105 TYR A C 1
ATOM 771 O O . TYR A 1 105 ? 2.679 10.818 -8.028 1.00 89.00 105 TYR A O 1
ATOM 779 N N . ALA A 1 106 ? 4.390 9.906 -6.882 1.00 84.81 106 ALA A N 1
ATOM 780 C CA . ALA A 1 106 ? 4.940 11.181 -6.434 1.00 84.81 106 ALA A CA 1
ATOM 781 C C . ALA A 1 106 ? 5.460 12.047 -7.599 1.00 84.81 106 ALA A C 1
ATOM 783 O O . ALA A 1 106 ? 5.311 13.268 -7.557 1.00 84.81 106 ALA A O 1
ATOM 784 N N . THR A 1 107 ? 6.026 11.432 -8.642 1.00 82.25 107 THR A N 1
ATOM 785 C CA . THR A 1 107 ? 6.695 12.141 -9.749 1.00 82.25 107 THR A CA 1
ATOM 786 C C . THR A 1 107 ? 5.824 12.321 -10.995 1.00 82.25 107 THR A C 1
ATOM 788 O O . THR A 1 107 ? 5.893 13.347 -11.675 1.00 82.25 107 THR A O 1
ATOM 791 N N . GLU A 1 108 ? 5.017 11.323 -11.347 1.00 77.00 108 GLU A N 1
ATOM 792 C CA . GLU A 1 108 ? 4.260 11.305 -12.599 1.00 77.00 108 GLU A CA 1
ATOM 793 C C . GLU A 1 108 ? 2.862 11.910 -12.457 1.00 77.00 108 GLU A C 1
ATOM 795 O O . GLU A 1 108 ? 2.292 12.336 -13.462 1.00 77.00 108 GLU A O 1
ATOM 800 N N . GLY A 1 109 ? 2.294 11.932 -11.244 1.00 64.38 109 GLY A N 1
ATOM 801 C CA . GLY A 1 109 ? 0.922 12.386 -10.982 1.00 64.38 109 GLY A CA 1
ATOM 802 C C . GLY A 1 109 ? -0.171 11.546 -11.660 1.00 64.38 109 GLY A C 1
ATOM 803 O O . GLY A 1 109 ? -1.352 11.842 -11.505 1.00 64.38 109 GLY A O 1
ATOM 804 N N . ARG A 1 110 ? 0.208 10.501 -12.407 1.00 60.50 110 ARG A N 1
ATOM 805 C CA . ARG A 1 110 ? -0.683 9.527 -13.047 1.00 60.50 110 ARG A CA 1
ATOM 806 C C . ARG A 1 110 ? -0.983 8.418 -12.059 1.00 60.50 110 ARG A C 1
ATOM 808 O O . ARG A 1 110 ? -0.409 7.339 -12.110 1.00 60.50 110 ARG A O 1
ATOM 815 N N . ALA A 1 111 ? -1.818 8.767 -11.103 1.00 65.25 111 ALA A N 1
ATOM 816 C CA . ALA A 1 111 ? -2.281 7.876 -10.068 1.00 65.25 111 ALA A CA 1
ATOM 817 C C . ALA A 1 111 ? -3.625 7.286 -10.506 1.00 65.25 111 ALA A C 1
ATOM 819 O O . ALA A 1 111 ? -4.477 8.023 -11.001 1.00 65.25 111 ALA A O 1
ATOM 820 N N . GLU A 1 112 ? -3.831 5.982 -10.330 1.00 71.50 112 GLU A N 1
ATOM 821 C CA . GLU A 1 112 ? -5.187 5.450 -10.423 1.00 71.50 112 GLU A CA 1
ATOM 822 C C . GLU A 1 112 ? -6.013 5.984 -9.250 1.00 71.50 112 GLU A C 1
ATOM 824 O O . GLU A 1 112 ? -5.632 5.842 -8.086 1.00 71.50 112 GLU A O 1
ATOM 829 N N . ASP A 1 113 ? -7.168 6.587 -9.542 1.00 78.50 113 ASP A N 1
ATOM 830 C CA . ASP A 1 113 ? -8.012 7.235 -8.529 1.00 78.50 113 ASP A CA 1
ATOM 831 C C . ASP A 1 113 ? -8.458 6.280 -7.411 1.00 78.50 113 ASP A C 1
ATOM 833 O O . ASP A 1 113 ? -8.771 6.723 -6.303 1.00 78.50 113 ASP A O 1
ATOM 837 N N . ARG A 1 114 ? -8.476 4.972 -7.688 1.00 86.31 114 ARG A N 1
ATOM 838 C CA . ARG A 1 114 ? -8.862 3.925 -6.737 1.00 86.31 114 ARG A CA 1
ATOM 839 C C . ARG A 1 114 ? -7.684 3.310 -5.984 1.00 86.31 114 ARG A C 1
ATOM 841 O O . ARG A 1 114 ? -7.925 2.640 -4.985 1.00 86.31 114 ARG A O 1
ATOM 848 N N . ASP A 1 115 ? -6.441 3.566 -6.385 1.00 91.50 115 ASP A N 1
ATOM 849 C CA . ASP A 1 115 ? -5.280 2.967 -5.726 1.00 91.50 115 ASP A CA 1
ATOM 850 C C . ASP A 1 115 ? -5.021 3.638 -4.356 1.00 91.50 115 ASP A C 1
ATOM 852 O O . ASP A 1 115 ? -4.960 4.876 -4.259 1.00 91.50 115 ASP A O 1
ATOM 856 N N . PRO A 1 116 ? -4.881 2.881 -3.252 1.00 94.62 116 PRO A N 1
ATOM 85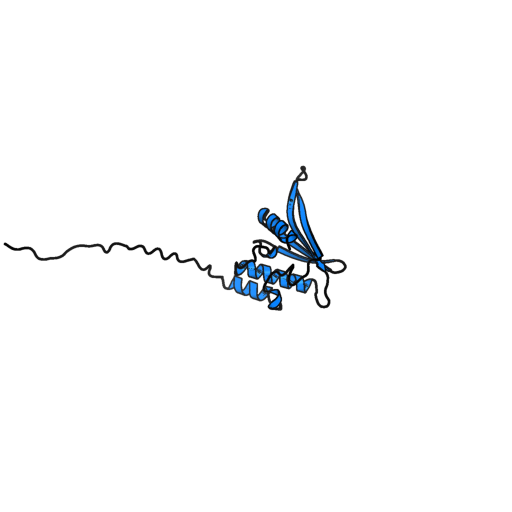7 C CA . PRO A 1 116 ? -4.467 3.449 -1.971 1.00 94.62 116 PRO A CA 1
ATOM 858 C C . PRO A 1 116 ? -3.025 3.990 -1.955 1.00 94.62 116 PRO A C 1
ATOM 860 O O . PRO A 1 116 ? -2.755 4.923 -1.198 1.00 94.62 116 PRO A O 1
ATOM 863 N N . LEU A 1 117 ? -2.101 3.456 -2.760 1.00 94.62 117 LEU A N 1
ATOM 864 C CA . LEU A 1 117 ? -0.730 3.967 -2.905 1.00 94.62 117 LEU A CA 1
ATOM 865 C C . LEU A 1 117 ? -0.688 5.291 -3.680 1.00 94.62 117 LEU A C 1
ATOM 867 O O . LEU A 1 117 ? 0.204 6.104 -3.456 1.00 94.62 117 LEU A O 1
ATOM 871 N N . ALA A 1 118 ? -1.683 5.556 -4.528 1.00 93.00 118 ALA A N 1
ATOM 872 C CA . ALA A 1 118 ? -1.829 6.822 -5.248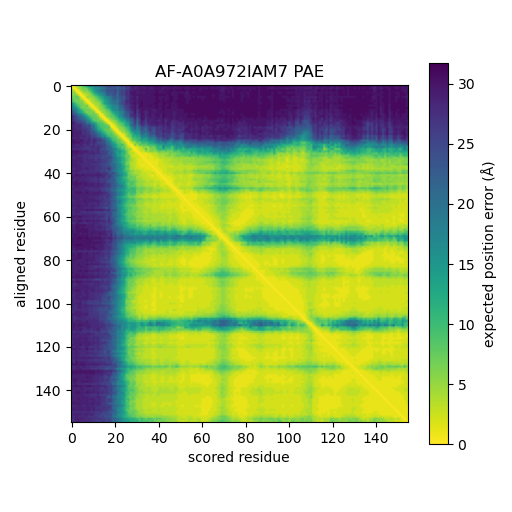 1.00 93.00 118 ALA A CA 1
ATOM 873 C C . ALA A 1 118 ? -2.154 8.027 -4.344 1.00 93.00 118 ALA A C 1
ATOM 875 O O . ALA A 1 118 ? -2.142 9.178 -4.794 1.00 93.00 118 ALA A O 1
ATOM 876 N N . VAL A 1 119 ? -2.476 7.802 -3.067 1.00 93.31 119 VAL A N 1
ATOM 877 C CA . VAL A 1 119 ? -2.763 8.889 -2.130 1.00 93.31 119 VAL A CA 1
ATOM 878 C C . VAL A 1 119 ? -1.467 9.611 -1.759 1.00 93.31 119 VAL A C 1
ATOM 880 O O . VAL A 1 119 ? -0.533 9.026 -1.215 1.00 93.31 119 VAL A O 1
ATOM 883 N N . ARG A 1 120 ? -1.414 10.925 -1.999 1.00 90.75 120 ARG A N 1
ATOM 884 C CA . ARG A 1 120 ? -0.244 11.746 -1.655 1.00 90.75 120 ARG A CA 1
ATOM 885 C C . ARG A 1 120 ? 0.095 11.630 -0.165 1.00 90.75 120 ARG A C 1
ATOM 887 O O . ARG A 1 120 ? -0.767 11.809 0.693 1.00 90.75 120 ARG A O 1
ATOM 894 N N . GLY A 1 121 ? 1.369 11.377 0.133 1.00 90.88 121 GLY A N 1
ATOM 895 C CA . GLY A 1 121 ? 1.848 11.184 1.505 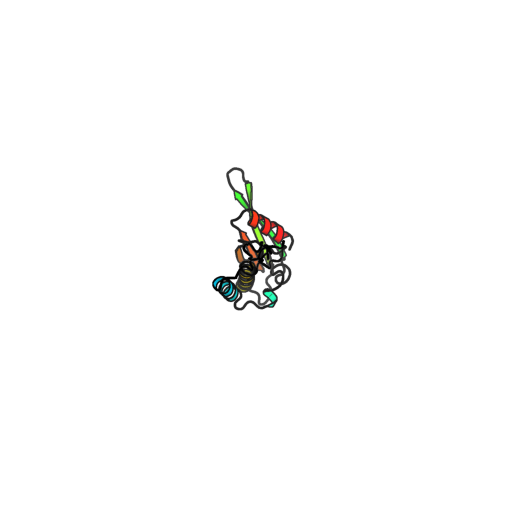1.00 90.88 121 GLY A CA 1
ATOM 896 C C . GLY A 1 121 ? 1.543 9.798 2.082 1.00 90.88 121 GLY A C 1
ATOM 897 O O . GLY A 1 121 ? 1.719 9.599 3.284 1.00 90.88 121 GLY A O 1
ATOM 898 N N . ALA A 1 122 ? 1.090 8.846 1.259 1.00 95.38 122 ALA A N 1
ATOM 899 C CA . ALA A 1 122 ? 1.042 7.445 1.641 1.00 95.38 122 ALA A CA 1
ATOM 900 C C . ALA A 1 122 ? 2.454 6.903 1.907 1.00 95.38 122 ALA A C 1
ATOM 902 O O . ALA A 1 122 ? 3.445 7.293 1.294 1.00 95.38 122 ALA A O 1
ATOM 903 N N . SER A 1 123 ? 2.539 5.985 2.856 1.00 96.38 123 SER A N 1
ATOM 904 C CA . SER A 1 123 ? 3.733 5.215 3.182 1.00 96.38 123 SER A CA 1
ATOM 905 C C . SER A 1 123 ? 3.341 3.756 3.308 1.00 96.38 123 SER A C 1
ATOM 907 O O . SER A 1 123 ? 2.286 3.451 3.869 1.00 96.38 123 SER A O 1
ATOM 909 N N . VAL A 1 124 ? 4.199 2.863 2.823 1.00 97.38 124 VAL A N 1
ATOM 910 C CA . VAL A 1 124 ? 3.957 1.420 2.834 1.00 97.38 124 VAL A CA 1
ATOM 911 C C . VAL A 1 124 ? 5.006 0.692 3.666 1.00 97.38 124 VAL A C 1
ATOM 913 O O . VAL A 1 124 ? 6.189 1.027 3.654 1.00 97.38 124 VAL A O 1
ATOM 916 N N . SER A 1 125 ? 4.568 -0.334 4.386 1.00 97.31 125 SER A N 1
ATOM 917 C CA . SER A 1 125 ? 5.449 -1.320 5.010 1.00 97.31 125 SER A CA 1
ATOM 918 C C . SER A 1 125 ? 4.881 -2.714 4.798 1.00 97.31 125 SER A C 1
ATOM 920 O O . SER A 1 125 ? 3.667 -2.901 4.844 1.00 97.31 125 SER A O 1
ATOM 922 N N . VAL A 1 126 ? 5.754 -3.690 4.571 1.00 98.00 126 VAL A N 1
ATOM 923 C CA . VAL A 1 126 ? 5.363 -5.082 4.339 1.00 98.00 126 VAL A CA 1
ATOM 924 C C . VAL A 1 126 ? 6.059 -5.952 5.368 1.00 98.00 126 VAL A C 1
ATOM 926 O O . VAL A 1 126 ? 7.256 -5.796 5.612 1.00 98.00 126 VAL A O 1
ATOM 929 N N . LYS A 1 127 ? 5.305 -6.845 6.008 1.00 97.44 127 LYS A N 1
ATOM 930 C CA . LYS A 1 127 ? 5.833 -7.804 6.982 1.00 97.44 127 LYS A CA 1
ATOM 931 C C . LYS A 1 127 ? 5.294 -9.192 6.700 1.00 97.44 127 LYS A C 1
ATOM 933 O O . LYS A 1 127 ? 4.107 -9.346 6.425 1.00 97.44 127 LYS A O 1
ATOM 938 N N . GLU A 1 128 ? 6.150 -10.195 6.829 1.00 96.38 128 GLU A N 1
ATOM 939 C CA . GLU A 1 128 ? 5.724 -11.592 6.795 1.00 96.38 128 GLU A CA 1
ATOM 940 C C . GLU A 1 128 ? 4.787 -11.896 7.964 1.00 96.38 128 GLU A C 1
ATOM 942 O O . GLU A 1 128 ? 4.980 -11.428 9.091 1.00 96.38 128 GLU A O 1
ATOM 947 N N . ARG A 1 129 ? 3.738 -12.670 7.688 1.00 95.19 129 ARG A N 1
ATOM 948 C CA . ARG A 1 129 ? 2.785 -13.120 8.695 1.00 95.19 129 ARG A CA 1
ATOM 949 C C . ARG A 1 129 ? 2.132 -14.427 8.268 1.00 95.19 129 ARG A C 1
ATOM 951 O O . ARG A 1 129 ? 1.231 -14.437 7.433 1.00 95.19 129 ARG A O 1
ATOM 958 N N . GLY A 1 130 ? 2.518 -15.515 8.929 1.00 92.44 130 GLY A N 1
ATOM 959 C CA . GLY A 1 130 ? 1.934 -16.832 8.684 1.00 92.44 130 GLY A CA 1
ATOM 960 C C . GLY A 1 130 ? 2.118 -17.253 7.228 1.00 92.44 130 GLY A C 1
ATOM 961 O O . GLY A 1 130 ? 3.242 -17.390 6.764 1.00 92.44 130 GLY A O 1
ATOM 962 N N . THR A 1 131 ? 1.011 -17.433 6.513 1.00 94.00 131 THR A N 1
ATOM 963 C CA . THR A 1 131 ? 0.973 -17.904 5.119 1.00 94.00 131 THR A CA 1
ATOM 964 C C . THR A 1 131 ? 1.089 -16.788 4.077 1.00 94.00 131 THR A C 1
ATOM 966 O O . THR A 1 131 ? 0.850 -17.027 2.895 1.00 94.00 131 THR A O 1
ATOM 969 N N . GLY A 1 132 ? 1.417 -15.562 4.480 1.00 96.81 132 GLY A N 1
ATOM 970 C CA . GLY A 1 132 ? 1.469 -14.425 3.568 1.00 96.81 132 GLY A CA 1
ATOM 971 C C . GLY A 1 132 ? 2.135 -13.200 4.165 1.00 96.81 132 GLY A C 1
ATOM 972 O O . GLY A 1 132 ? 3.004 -13.290 5.035 1.00 96.81 132 GLY A O 1
ATOM 973 N N . PHE A 1 133 ? 1.697 -12.040 3.695 1.00 97.44 133 PHE A N 1
ATOM 974 C CA . PHE A 1 133 ? 2.258 -10.744 4.033 1.00 97.44 133 PHE A CA 1
ATOM 975 C C . PHE A 1 133 ? 1.159 -9.808 4.520 1.00 97.44 133 PHE A C 1
ATOM 977 O O . PHE A 1 133 ? 0.063 -9.760 3.962 1.00 97.44 133 PHE A O 1
ATOM 984 N N . VAL A 1 134 ? 1.460 -9.032 5.557 1.00 98.06 134 VAL A N 1
ATOM 985 C CA . VAL A 1 134 ? 0.665 -7.861 5.922 1.00 98.06 134 VAL A CA 1
ATOM 986 C C . VAL A 1 134 ? 1.315 -6.644 5.298 1.00 98.06 134 VAL A C 1
ATOM 988 O O . VAL A 1 134 ? 2.433 -6.272 5.660 1.00 98.06 134 VAL A O 1
ATOM 991 N N . VAL A 1 135 ? 0.584 -6.019 4.386 1.00 98.25 135 VAL A N 1
ATOM 992 C CA . VAL A 1 135 ? 0.927 -4.736 3.790 1.00 98.25 135 VAL A CA 1
ATOM 993 C C . VAL A 1 135 ? 0.178 -3.666 4.561 1.00 98.25 135 VAL A C 1
ATOM 995 O O . VAL A 1 135 ? -1.046 -3.675 4.621 1.00 98.25 135 VAL A O 1
ATOM 998 N N . ARG A 1 136 ? 0.899 -2.732 5.164 1.00 98.12 136 ARG A N 1
ATOM 999 C CA . ARG A 1 136 ? 0.319 -1.610 5.893 1.00 98.12 136 ARG A CA 1
ATOM 1000 C C . ARG A 1 136 ? 0.577 -0.324 5.127 1.00 98.12 136 ARG A C 1
ATOM 1002 O O . ARG A 1 136 ? 1.736 0.049 4.957 1.00 98.12 136 ARG A O 1
ATOM 1009 N N . ILE A 1 137 ? -0.502 0.339 4.720 1.00 98.19 137 ILE A N 1
ATOM 1010 C CA . ILE A 1 137 ? -0.488 1.611 3.994 1.00 98.19 137 ILE A CA 1
ATOM 1011 C C . ILE A 1 137 ? -1.043 2.682 4.929 1.00 98.19 137 ILE A C 1
ATOM 1013 O O . ILE A 1 137 ? -2.142 2.534 5.467 1.00 98.19 137 ILE A O 1
ATOM 1017 N N . THR A 1 138 ? -0.278 3.739 5.179 1.00 97.94 138 THR A N 1
ATOM 1018 C CA . THR A 1 138 ? -0.619 4.762 6.182 1.00 97.94 138 THR A CA 1
ATOM 1019 C C . THR A 1 138 ? -0.241 6.159 5.735 1.00 97.94 138 THR A C 1
ATOM 1021 O O . THR A 1 138 ? 0.614 6.313 4.872 1.00 97.94 138 THR A O 1
ATOM 1024 N N . SER A 1 139 ? -0.818 7.171 6.379 1.00 96.69 139 SER A N 1
ATOM 1025 C CA . SER A 1 139 ? -0.375 8.560 6.259 1.00 96.69 139 SER A CA 1
ATOM 1026 C C . SER A 1 139 ? -0.486 9.276 7.611 1.00 96.69 139 SER A C 1
ATOM 1028 O O . SER A 1 139 ? -1.400 8.972 8.386 1.00 96.69 139 SER A O 1
ATOM 1030 N N . PRO A 1 140 ? 0.425 10.213 7.938 1.00 94.75 140 PRO A N 1
ATOM 1031 C CA . PRO A 1 140 ? 0.259 11.093 9.095 1.00 94.75 140 PRO A CA 1
ATOM 1032 C C . PRO A 1 140 ? -0.858 12.132 8.887 1.00 94.75 140 PRO A C 1
ATOM 1034 O O . PRO A 1 140 ? -1.432 12.628 9.866 1.00 94.75 140 PRO A O 1
ATOM 1037 N N . ASP A 1 141 ? -1.180 12.454 7.630 1.00 95.50 141 ASP A N 1
ATOM 1038 C CA . ASP A 1 141 ? -2.278 13.350 7.289 1.00 95.50 141 ASP A CA 1
ATOM 1039 C C . ASP A 1 141 ? -3.628 12.642 7.459 1.00 95.50 141 ASP A C 1
ATOM 1041 O O . ASP A 1 141 ? -3.810 11.485 7.078 1.00 95.50 141 ASP A O 1
ATOM 1045 N N . ARG A 1 142 ? -4.590 13.329 8.084 1.00 94.12 142 ARG A N 1
ATOM 1046 C CA . ARG A 1 142 ? -5.878 12.724 8.450 1.00 94.12 142 ARG A CA 1
ATOM 1047 C C . ARG A 1 142 ? -6.709 12.374 7.220 1.00 94.12 142 ARG A C 1
ATOM 1049 O O . ARG A 1 142 ? -7.352 11.324 7.217 1.00 94.12 142 ARG A O 1
ATOM 1056 N N . ASP A 1 143 ? -6.734 13.258 6.234 1.00 95.31 143 ASP A N 1
ATOM 1057 C CA . ASP A 1 143 ? -7.615 13.114 5.084 1.00 95.31 143 ASP A CA 1
ATOM 1058 C C . ASP A 1 143 ? -7.013 12.118 4.088 1.00 95.31 143 ASP A C 1
ATOM 1060 O O . ASP A 1 143 ? -7.727 11.250 3.589 1.00 95.31 143 ASP A O 1
ATOM 1064 N N . ALA A 1 144 ? -5.686 12.114 3.934 1.00 95.56 144 ALA A N 1
ATOM 1065 C CA . ALA A 1 144 ? -4.951 11.062 3.243 1.00 95.56 144 ALA A CA 1
ATOM 1066 C C . ALA A 1 144 ? -5.136 9.692 3.915 1.00 95.56 144 ALA A C 1
ATOM 1068 O O . ALA A 1 144 ? -5.449 8.716 3.241 1.00 95.56 144 ALA A O 1
ATOM 1069 N N . ALA A 1 145 ? -5.013 9.594 5.245 1.00 97.06 145 ALA A N 1
ATOM 1070 C CA . ALA A 1 145 ? -5.230 8.338 5.968 1.00 97.06 145 ALA A CA 1
ATOM 1071 C C . ALA A 1 145 ? -6.655 7.794 5.787 1.00 97.06 145 ALA A C 1
ATOM 1073 O O . ALA A 1 145 ? -6.849 6.582 5.671 1.00 97.06 145 ALA A O 1
ATOM 1074 N N . LYS A 1 146 ? -7.651 8.686 5.752 1.00 96.69 146 LYS A N 1
ATOM 1075 C CA . LYS A 1 146 ? -9.038 8.329 5.448 1.00 96.69 146 LYS A CA 1
ATOM 1076 C C . LYS A 1 146 ? -9.183 7.847 3.998 1.00 96.69 146 LYS A C 1
ATOM 1078 O O . LYS A 1 146 ? -9.755 6.785 3.787 1.00 96.69 146 LYS A O 1
ATOM 1083 N N . ALA A 1 147 ? -8.623 8.569 3.028 1.00 95.88 147 ALA A N 1
ATOM 1084 C CA . ALA A 1 147 ? -8.680 8.186 1.618 1.00 95.88 147 ALA A CA 1
ATOM 1085 C C . ALA A 1 147 ? -8.010 6.825 1.360 1.00 95.88 147 ALA A C 1
ATOM 1087 O O . ALA A 1 147 ? -8.579 5.988 0.667 1.00 95.88 147 ALA A O 1
ATOM 1088 N N . ILE A 1 148 ? -6.848 6.569 1.975 1.00 96.94 148 ILE A N 1
ATOM 1089 C CA . ILE A 1 148 ? -6.176 5.259 1.941 1.00 96.94 148 ILE A CA 1
ATOM 1090 C C . ILE A 1 148 ? -7.127 4.174 2.450 1.00 96.94 148 ILE A C 1
ATOM 1092 O O . ILE A 1 148 ? -7.311 3.158 1.790 1.00 96.94 148 ILE A O 1
ATOM 1096 N N . ALA A 1 149 ? -7.753 4.397 3.608 1.00 96.44 149 ALA A N 1
ATOM 1097 C CA . ALA A 1 149 ? -8.673 3.436 4.201 1.00 96.44 149 ALA A CA 1
ATOM 1098 C C . ALA A 1 149 ? -9.872 3.114 3.297 1.00 96.44 149 ALA A C 1
ATOM 1100 O O . ALA A 1 149 ? -10.197 1.942 3.128 1.00 96.44 149 ALA A O 1
ATOM 1101 N N . GLU A 1 150 ? -10.510 4.135 2.723 1.00 95.31 150 GLU A N 1
ATOM 1102 C CA . GLU A 1 150 ? -11.684 3.988 1.852 1.00 95.31 150 GLU A CA 1
ATOM 1103 C C . GLU A 1 150 ? -11.338 3.278 0.535 1.00 95.31 150 GLU A C 1
ATOM 1105 O O . GLU A 1 150 ? -12.072 2.393 0.092 1.00 95.31 150 GLU A O 1
ATOM 1110 N N . ARG A 1 151 ? -10.185 3.607 -0.057 1.00 95.31 151 ARG A N 1
ATOM 1111 C CA . ARG A 1 151 ? -9.692 2.966 -1.282 1.00 95.31 151 ARG A CA 1
ATOM 1112 C C . ARG A 1 151 ? -9.315 1.508 -1.052 1.00 95.31 151 ARG A C 1
ATOM 1114 O O . ARG A 1 151 ? -9.748 0.647 -1.802 1.00 95.31 151 ARG A O 1
ATOM 1121 N N . SER A 1 152 ? -8.593 1.211 0.030 1.00 95.31 152 SER A N 1
ATOM 1122 C CA . SER A 1 152 ? -8.130 -0.145 0.342 1.00 95.31 152 SER A CA 1
ATOM 1123 C C . SER A 1 152 ? -9.244 -1.168 0.556 1.00 95.31 152 SER A C 1
ATOM 1125 O O . SER A 1 152 ? -9.037 -2.337 0.261 1.00 95.31 152 SER A O 1
ATOM 1127 N N . VAL A 1 153 ? -10.400 -0.767 1.093 1.00 93.44 153 VAL A N 1
ATOM 1128 C CA . VAL A 1 153 ? -11.542 -1.685 1.285 1.00 93.44 153 VAL A CA 1
ATOM 1129 C C . VAL A 1 153 ? -12.404 -1.854 0.033 1.00 93.44 153 VAL A C 1
ATOM 1131 O O . VAL A 1 153 ? -13.356 -2.627 0.061 1.00 93.44 153 VAL A O 1
ATOM 1134 N N . SER A 1 154 ? -12.085 -1.114 -1.028 1.00 88.38 154 SER A N 1
ATOM 1135 C CA . SER A 1 154 ? -12.764 -1.166 -2.325 1.00 88.38 154 SER A CA 1
ATOM 1136 C C . SER A 1 154 ? -11.942 -1.905 -3.391 1.00 88.38 154 SER A C 1
ATOM 1138 O O . SER A 1 154 ? -12.344 -1.898 -4.555 1.00 88.38 154 SER A O 1
ATOM 1140 N N . LEU A 1 155 ? -10.790 -2.467 -2.998 1.00 86.25 155 LEU A N 1
ATOM 1141 C CA . LEU A 1 155 ? -9.919 -3.299 -3.832 1.00 86.25 155 LEU A CA 1
ATOM 1142 C C . LEU A 1 155 ? -10.453 -4.728 -3.967 1.00 86.25 155 LEU A C 1
ATOM 1144 O O . LEU A 1 155 ? -11.080 -5.215 -2.996 1.00 86.25 155 LEU A O 1
#

Mean predicted aligned error: 10.98 Å

Secondary structure (DSSP, 8-state):
----------------------------HHHHHHHHHHTTT--GGGTSS-TBTTTB--SEEEEEEEEETTTTEEEEEEEEEEEE--TT--HHHHHHHHHHHHHHHHHH----TT-STTSTT-EEEEEEETTEEEEEEE-SSHHHHHHHHHHHTT-

Foldseek 3Di:
DDDDDDDDDDDDDDPPPPPVPPPPPPQDPVLVVQLCVLCPPPDPVLQDDANEVPVFDFPDKDWDWDQDDPVRDTAFFAIKTWTFDDPPDDQVNSQSSLSSNLSCLVGVVPADQLHLSNQPQWDWHWDDDDRTIIITIGHPDRVNSVSRRVSRRVD